Protein AF-A0A842KCH2-F1 (afdb_monomer_lite)

Sequence (71 aa):
MKEHGIDIEKIKKEEEEVKGKCMICFSRDAEYKCINCGKFVCLSCFWKMLGICKNCITEEMMKRWKEKQML

Secondary structure (DSSP, 8-state):
-------GGG-S-------SB-TTTSSSB--EE-TTT--EE-GGGEETTTTEETTT--HHHHHHHHHHTT-

Foldseek 3Di:
DDDPDDPPPPPPDPPVQQPAAAPPPSPHGFDAAQPPPRGGHDPVQADPVRSHGVVPQDPVNVVVVVVVVVD

Radius of gyration: 18.77 Å; chains: 1; bounding box: 22×37×65 Å

pLDDT: mean 78.28, std 19.08, range [42.59, 95.94]

Structure (mmCIF, N/CA/C/O backbone):
data_AF-A0A842KCH2-F1
#
_entry.id   AF-A0A842KCH2-F1
#
loop_
_atom_site.group_PDB
_atom_site.id
_atom_site.type_symbol
_atom_site.label_atom_id
_atom_site.label_alt_id
_atom_site.label_comp_id
_atom_site.label_asym_id
_atom_site.label_entity_id
_atom_site.label_seq_id
_atom_site.pdbx_PDB_ins_code
_atom_site.Cartn_x
_atom_site.Cartn_y
_atom_site.Cartn_z
_atom_site.occupancy
_atom_site.B_iso_or_equiv
_atom_site.auth_seq_id
_atom_site.auth_comp_id
_atom_site.auth_asym_id
_atom_site.auth_atom_id
_atom_site.pdbx_PDB_model_num
ATOM 1 N N . MET A 1 1 ? -6.748 -29.375 45.941 1.00 43.38 1 MET A N 1
ATOM 2 C CA . MET A 1 1 ? -5.802 -29.423 44.808 1.00 43.38 1 MET A CA 1
ATOM 3 C C . MET A 1 1 ? -6.184 -28.275 43.889 1.00 43.38 1 MET A C 1
ATOM 5 O O . MET A 1 1 ? -7.347 -28.193 43.529 1.00 43.38 1 MET A O 1
ATOM 9 N N . LYS A 1 2 ? -5.297 -27.295 43.678 1.00 42.59 2 LYS A N 1
ATOM 10 C CA . LYS A 1 2 ? -5.587 -26.135 42.821 1.00 42.59 2 LYS A CA 1
ATOM 11 C C . LYS A 1 2 ? -5.175 -26.509 41.405 1.00 42.59 2 LYS A C 1
ATOM 13 O O . LYS A 1 2 ? -3.988 -26.522 41.099 1.00 42.59 2 LYS A O 1
ATOM 18 N N . GLU A 1 3 ? -6.148 -26.866 40.586 1.00 44.66 3 GLU A N 1
ATOM 19 C CA . GLU A 1 3 ? -5.938 -27.121 39.168 1.00 44.66 3 GLU A CA 1
ATOM 20 C C . GLU A 1 3 ? -5.798 -25.768 38.464 1.00 44.66 3 GLU A C 1
ATOM 22 O O . GLU A 1 3 ? -6.740 -24.984 38.368 1.00 44.66 3 GLU A O 1
ATOM 27 N N . HIS A 1 4 ? -4.576 -25.444 38.047 1.00 56.38 4 HIS A N 1
ATOM 28 C CA . HIS A 1 4 ? -4.320 -24.373 37.091 1.00 56.38 4 HIS A CA 1
ATOM 29 C C . HIS A 1 4 ? -4.702 -24.875 35.696 1.00 56.38 4 HIS A C 1
ATOM 31 O O . HIS A 1 4 ? -3.865 -25.396 34.965 1.00 56.38 4 HIS A O 1
ATOM 37 N N . GLY A 1 5 ? -5.980 -24.745 35.346 1.00 49.19 5 GLY A N 1
ATOM 38 C CA . GLY A 1 5 ? -6.447 -24.868 33.969 1.00 49.19 5 GLY A CA 1
ATOM 39 C C . GLY A 1 5 ? -6.327 -23.512 33.289 1.00 49.19 5 GLY A C 1
ATOM 40 O O . GLY A 1 5 ? -7.085 -22.599 33.594 1.00 49.19 5 GLY A O 1
ATOM 41 N N . ILE A 1 6 ? -5.329 -23.355 32.424 1.00 58.66 6 ILE A N 1
ATOM 42 C CA . ILE A 1 6 ? -5.179 -22.173 31.572 1.00 58.66 6 ILE A CA 1
ATOM 43 C C . ILE A 1 6 ? -6.406 -22.109 30.657 1.00 58.66 6 ILE A C 1
ATOM 45 O O . ILE A 1 6 ? -6.694 -23.067 29.947 1.00 58.66 6 ILE A O 1
ATOM 49 N N . ASP A 1 7 ? -7.122 -20.991 30.696 1.00 55.53 7 ASP A N 1
ATOM 50 C CA . ASP A 1 7 ? -8.327 -20.740 29.910 1.00 55.53 7 ASP A CA 1
ATOM 51 C C . ASP A 1 7 ? -7.951 -20.569 28.422 1.00 55.53 7 ASP A C 1
ATOM 53 O O . ASP A 1 7 ? -7.443 -19.528 27.991 1.00 55.53 7 ASP A O 1
ATOM 57 N N . ILE A 1 8 ? -8.122 -21.639 27.638 1.00 54.31 8 ILE A N 1
ATOM 58 C CA . ILE A 1 8 ? -7.712 -21.745 26.221 1.00 54.31 8 ILE A CA 1
ATOM 59 C C . ILE A 1 8 ? -8.550 -20.810 25.314 1.00 54.31 8 ILE A C 1
ATOM 61 O O . ILE A 1 8 ? -8.224 -20.601 24.145 1.00 54.31 8 ILE A O 1
ATOM 65 N N . GLU A 1 9 ? -9.596 -20.161 25.836 1.00 49.91 9 GLU A N 1
ATOM 66 C CA . GLU A 1 9 ? -10.462 -19.263 25.058 1.00 49.91 9 GLU A CA 1
ATOM 67 C C . GLU A 1 9 ? -9.812 -17.910 24.702 1.00 49.91 9 GLU A C 1
ATOM 69 O O . GLU A 1 9 ? -10.307 -17.198 23.824 1.00 49.91 9 GLU A O 1
ATOM 74 N N . LYS A 1 10 ? -8.654 -17.574 25.291 1.00 48.25 10 LYS A N 1
ATOM 75 C CA . LYS A 1 10 ? -7.893 -16.339 25.000 1.00 48.25 10 LYS A CA 1
ATOM 76 C C . LYS A 1 10 ? -6.869 -16.445 23.861 1.00 48.25 10 LYS A C 1
ATOM 78 O O . LYS A 1 10 ? -6.012 -15.580 23.737 1.00 48.25 10 LYS A O 1
ATOM 83 N N . ILE A 1 11 ? -6.954 -17.458 22.997 1.00 46.88 11 ILE A N 1
ATOM 84 C CA . ILE A 1 11 ? -6.122 -17.553 21.775 1.00 46.88 11 ILE A CA 1
ATOM 85 C C . ILE A 1 11 ? -6.954 -17.243 20.518 1.00 46.88 11 ILE A C 1
ATOM 87 O O . ILE A 1 11 ? -6.699 -17.739 19.423 1.00 46.88 11 ILE A O 1
ATOM 91 N N . LYS A 1 12 ? -7.991 -16.408 20.641 1.00 44.94 12 LYS A N 1
ATOM 92 C CA . LYS A 1 12 ? -8.613 -15.772 19.477 1.00 44.94 12 LYS A CA 1
ATOM 93 C C . LYS A 1 12 ? -7.962 -14.417 19.260 1.00 44.94 12 LYS A C 1
ATOM 95 O O . LYS A 1 12 ? -8.424 -13.416 19.786 1.00 44.94 12 LYS A O 1
ATOM 100 N N . LYS A 1 13 ? -6.922 -14.439 18.425 1.00 45.84 13 LYS A N 1
ATOM 101 C CA . LYS A 1 13 ? -6.593 -13.348 17.508 1.00 45.84 13 LYS A CA 1
ATOM 102 C C . LYS A 1 13 ? -6.532 -11.976 18.183 1.00 45.84 13 LYS A C 1
ATOM 104 O O . LYS A 1 13 ? -7.385 -11.124 17.962 1.00 45.84 13 LYS A O 1
ATOM 109 N N . GLU A 1 14 ? -5.415 -11.700 18.843 1.00 44.84 14 GLU A N 1
ATOM 110 C CA . GLU A 1 14 ? -4.795 -10.382 18.685 1.00 44.84 14 GLU A CA 1
ATOM 111 C C . GLU A 1 14 ? -4.320 -10.266 17.220 1.00 44.84 14 GLU A C 1
ATOM 113 O O . GLU A 1 14 ? -3.133 -10.230 16.911 1.00 44.84 14 GLU A O 1
ATOM 118 N N . GLU A 1 15 ? -5.263 -10.297 16.270 1.00 52.22 15 GLU A N 1
ATOM 119 C CA . GLU A 1 15 ? -5.083 -9.571 15.024 1.00 52.22 15 GLU A CA 1
ATOM 120 C C . GLU A 1 15 ? -4.917 -8.139 15.512 1.00 52.22 15 GLU A C 1
ATOM 122 O O . GLU A 1 15 ? -5.879 -7.573 16.028 1.00 52.22 15 GLU A O 1
ATOM 127 N N . GLU A 1 16 ? -3.691 -7.603 15.479 1.00 53.72 16 GLU A N 1
ATOM 128 C CA . GLU A 1 16 ? -3.462 -6.167 15.599 1.00 53.72 16 GLU A CA 1
ATOM 129 C C . GLU A 1 16 ? -4.462 -5.519 14.648 1.00 53.72 16 GLU A C 1
ATOM 131 O O . GLU A 1 16 ? -4.260 -5.521 13.431 1.00 53.72 16 GLU A O 1
ATOM 136 N N . GLU A 1 17 ? -5.601 -5.076 15.189 1.00 59.06 17 GLU A N 1
ATOM 137 C CA . GLU A 1 17 ? -6.625 -4.412 14.413 1.00 59.06 17 GLU A CA 1
ATOM 138 C C . GLU A 1 17 ? -5.881 -3.262 13.763 1.00 59.06 17 GLU A C 1
ATOM 140 O O . GLU A 1 17 ? -5.362 -2.372 14.445 1.00 59.06 17 GLU A O 1
ATOM 145 N N . VAL A 1 18 ? -5.753 -3.316 12.444 1.00 61.59 18 VAL A N 1
ATOM 146 C CA . VAL A 1 18 ? -5.191 -2.216 11.689 1.00 61.59 18 VAL A CA 1
ATOM 147 C C . VAL A 1 18 ? -6.217 -1.088 11.807 1.00 61.59 18 VAL A C 1
ATOM 149 O O . VAL A 1 18 ? -7.126 -0.947 10.997 1.00 61.59 18 VAL A O 1
ATOM 152 N N . LYS A 1 19 ? -6.149 -0.327 12.902 1.00 68.25 19 LYS A N 1
ATOM 153 C CA . LYS A 1 19 ? -7.106 0.733 13.212 1.00 68.25 19 LYS A CA 1
ATOM 154 C C . LYS A 1 19 ? -6.749 1.945 12.367 1.00 68.25 19 LYS A C 1
ATOM 156 O O . LYS A 1 19 ? -5.690 2.544 12.543 1.00 68.25 19 LYS A O 1
ATOM 161 N N . GLY A 1 20 ? -7.637 2.319 11.450 1.00 88.56 20 GLY A N 1
ATOM 162 C CA . GLY A 1 20 ? -7.549 3.582 10.721 1.00 88.56 20 GLY A CA 1
ATOM 163 C C . GLY A 1 20 ? -7.875 3.480 9.236 1.00 88.56 20 GLY A C 1
ATOM 164 O O . GLY A 1 20 ? -8.176 2.417 8.700 1.00 88.56 20 GLY A O 1
ATOM 165 N N . LYS A 1 21 ? -7.808 4.626 8.555 1.00 95.31 21 LYS A N 1
ATOM 166 C CA . LYS A 1 21 ? -7.994 4.711 7.103 1.00 95.31 21 LYS A CA 1
ATOM 167 C C . LYS A 1 21 ? -6.715 4.335 6.363 1.00 95.31 21 LYS A C 1
ATOM 169 O O . LYS A 1 21 ? -5.602 4.546 6.836 1.00 95.31 21 LYS A O 1
ATOM 174 N N . CYS A 1 22 ? -6.881 3.832 5.146 1.00 95.94 22 CYS A N 1
ATOM 175 C CA . CYS A 1 22 ? -5.795 3.579 4.216 1.00 95.94 22 CYS A CA 1
ATOM 176 C C . CYS A 1 22 ? -4.941 4.836 4.035 1.00 95.94 22 CYS A C 1
ATOM 178 O O . CYS A 1 22 ? -5.420 5.832 3.501 1.00 95.94 22 CYS A O 1
ATOM 180 N N . MET A 1 23 ? -3.648 4.741 4.341 1.00 95.38 23 MET A N 1
ATOM 181 C CA . MET A 1 23 ? -2.691 5.852 4.230 1.00 95.38 23 MET A CA 1
ATOM 182 C C . MET A 1 23 ? -2.365 6.266 2.779 1.00 95.38 23 MET A C 1
ATOM 184 O O . MET A 1 23 ? -1.441 7.044 2.550 1.00 95.38 23 MET A O 1
ATOM 188 N N . ILE A 1 24 ? -3.052 5.689 1.785 1.00 95.00 24 ILE A N 1
ATOM 189 C CA . ILE A 1 24 ? -2.871 6.010 0.364 1.00 95.00 24 ILE A CA 1
ATOM 190 C C . ILE A 1 24 ? -4.116 6.666 -0.227 1.00 95.00 24 ILE A C 1
ATOM 192 O O . ILE A 1 24 ? -3.993 7.696 -0.877 1.00 95.00 24 ILE A O 1
ATOM 196 N N . CYS A 1 25 ? -5.301 6.068 -0.058 1.00 95.81 25 CYS A N 1
ATOM 197 C CA . CYS A 1 25 ? -6.534 6.638 -0.613 1.00 95.81 25 CYS A CA 1
ATOM 198 C C . CYS A 1 25 ? -7.388 7.384 0.411 1.00 95.81 25 CYS A C 1
ATOM 200 O O . CYS A 1 25 ? -8.265 8.134 0.006 1.00 95.81 25 CYS A O 1
ATOM 202 N N . PHE A 1 26 ? -7.182 7.153 1.711 1.00 95.00 26 PHE A N 1
ATOM 203 C CA . PHE A 1 26 ? -7.970 7.707 2.819 1.00 95.00 26 PHE A CA 1
ATOM 204 C C . PHE A 1 26 ? -9.489 7.440 2.773 1.00 95.00 26 PHE A C 1
ATOM 206 O O . PHE A 1 26 ? -10.199 7.807 3.701 1.00 95.00 26 PHE A O 1
ATOM 213 N N . SER A 1 27 ? -10.001 6.748 1.749 1.00 95.25 27 SER A N 1
ATOM 214 C CA . SER A 1 27 ? -11.436 6.475 1.584 1.00 95.25 27 SER A CA 1
ATOM 215 C C . SER A 1 27 ? -11.902 5.214 2.314 1.00 95.25 27 SER A C 1
ATOM 217 O O . SER A 1 27 ? -13.045 5.128 2.747 1.00 95.25 27 SER A O 1
ATOM 219 N N . ARG A 1 28 ? -11.027 4.211 2.427 1.00 94.12 28 ARG A N 1
ATOM 220 C CA . ARG A 1 28 ? -11.335 2.874 2.962 1.00 94.12 28 ARG A CA 1
ATOM 221 C C . ARG A 1 28 ? -10.529 2.590 4.210 1.00 94.12 28 ARG A C 1
ATOM 223 O O . ARG A 1 28 ? -9.464 3.181 4.382 1.00 94.12 28 ARG A O 1
ATOM 230 N N . ASP A 1 29 ? -11.015 1.676 5.033 1.00 94.38 29 ASP A N 1
ATOM 231 C CA . ASP A 1 29 ? -10.281 1.221 6.208 1.00 94.38 29 ASP A CA 1
ATOM 232 C C . ASP A 1 29 ? -9.034 0.437 5.791 1.00 94.38 29 ASP A C 1
ATOM 234 O O . ASP A 1 29 ? -8.970 -0.167 4.714 1.00 94.38 29 ASP A O 1
ATOM 238 N N . ALA A 1 30 ? -7.981 0.576 6.584 1.00 95.25 30 ALA A N 1
ATOM 239 C CA . ALA A 1 30 ? -6.746 -0.145 6.376 1.00 95.25 30 ALA A CA 1
ATOM 240 C C . ALA A 1 30 ? -6.876 -1.551 6.968 1.00 95.25 30 ALA A C 1
ATOM 242 O O . ALA A 1 30 ? -7.361 -1.725 8.073 1.00 95.25 30 ALA A O 1
ATOM 243 N N . GLU A 1 31 ? -6.426 -2.546 6.214 1.00 94.50 31 GLU A N 1
ATOM 244 C CA . GLU A 1 31 ? -6.542 -3.964 6.585 1.00 94.50 31 GLU A CA 1
ATOM 245 C C . GLU A 1 31 ? -5.179 -4.666 6.532 1.00 94.50 31 GLU A C 1
ATOM 247 O O . GLU A 1 31 ? -4.989 -5.719 7.129 1.00 94.50 31 GLU A O 1
ATOM 252 N N . TYR A 1 32 ? -4.212 -4.087 5.809 1.00 93.81 32 TYR A N 1
ATOM 253 C CA . TYR A 1 32 ? -2.915 -4.700 5.533 1.00 93.81 32 TYR A CA 1
ATOM 254 C C . TYR A 1 32 ? -1.771 -3.729 5.815 1.00 93.81 32 TYR A C 1
ATOM 256 O O . TYR A 1 32 ? -1.865 -2.541 5.502 1.00 93.81 32 TYR A O 1
ATOM 264 N N . LYS A 1 33 ? -0.652 -4.242 6.333 1.00 94.44 33 LYS A N 1
ATOM 265 C CA . LYS A 1 33 ? 0.606 -3.499 6.489 1.00 94.44 33 LYS A CA 1
ATOM 266 C C . LYS A 1 33 ? 1.555 -3.840 5.341 1.00 94.44 33 LYS A C 1
ATOM 268 O O . LYS A 1 33 ? 1.859 -5.005 5.107 1.00 94.44 33 LYS A O 1
ATOM 273 N N . CYS A 1 34 ? 2.033 -2.832 4.615 1.00 94.69 34 CYS A N 1
ATOM 274 C CA . CYS A 1 34 ? 3.052 -3.016 3.581 1.00 94.69 34 CYS A CA 1
ATOM 275 C C . CYS A 1 34 ? 4.375 -3.472 4.208 1.00 94.69 34 CYS A C 1
ATOM 277 O O . CYS A 1 34 ? 4.929 -2.744 5.031 1.00 94.69 34 CYS A O 1
ATOM 279 N N . ILE A 1 35 ? 4.924 -4.609 3.770 1.00 94.19 35 ILE A N 1
ATOM 280 C CA . ILE A 1 35 ? 6.208 -5.113 4.293 1.00 94.19 35 ILE A CA 1
ATOM 281 C C . ILE A 1 35 ? 7.396 -4.217 3.919 1.00 94.19 35 ILE A C 1
ATOM 283 O O . ILE A 1 35 ? 8.397 -4.201 4.621 1.00 94.19 35 ILE A O 1
ATOM 287 N N . ASN A 1 36 ? 7.280 -3.452 2.827 1.00 94.62 36 ASN A N 1
ATOM 288 C CA . ASN A 1 36 ? 8.374 -2.629 2.312 1.00 94.62 36 ASN A CA 1
ATOM 289 C C . ASN A 1 36 ? 8.445 -1.238 2.961 1.00 94.62 36 ASN A C 1
ATOM 291 O O . ASN A 1 36 ? 9.525 -0.742 3.249 1.00 94.62 36 ASN A O 1
ATOM 295 N N . CYS A 1 37 ? 7.301 -0.581 3.183 1.00 94.81 37 CYS A N 1
ATOM 296 C CA . CYS A 1 37 ? 7.266 0.790 3.718 1.00 94.81 37 CYS A CA 1
ATOM 297 C C . CYS A 1 37 ? 6.508 0.938 5.041 1.00 94.81 37 CYS A C 1
ATOM 299 O O . CYS A 1 37 ? 6.354 2.053 5.531 1.00 94.81 37 CYS A O 1
ATOM 301 N N . GLY A 1 38 ? 5.964 -0.149 5.591 1.00 93.62 38 GLY A N 1
ATOM 302 C CA . GLY A 1 38 ? 5.237 -0.149 6.861 1.00 93.62 38 GLY A CA 1
ATOM 303 C C . GLY A 1 38 ? 3.861 0.525 6.839 1.00 93.62 38 GLY A C 1
ATOM 304 O O . GLY A 1 38 ? 3.165 0.476 7.847 1.00 93.62 38 GLY A O 1
ATOM 305 N N . LYS A 1 39 ? 3.438 1.136 5.720 1.00 94.25 39 LYS A N 1
ATOM 306 C CA . LYS A 1 39 ? 2.133 1.813 5.620 1.00 94.25 39 LYS A CA 1
ATOM 307 C C . LYS A 1 39 ? 0.973 0.832 5.751 1.00 94.25 39 LYS A C 1
ATOM 309 O O . LYS A 1 39 ? 0.964 -0.208 5.090 1.00 94.25 39 LYS A O 1
ATOM 314 N N . PHE A 1 40 ? -0.041 1.242 6.503 1.00 95.44 40 PHE A N 1
ATOM 315 C CA . PHE A 1 40 ? -1.318 0.549 6.609 1.00 95.44 40 PHE A CA 1
ATOM 316 C C . PHE A 1 40 ? -2.257 0.962 5.467 1.00 95.44 40 PHE A C 1
ATOM 318 O O . PHE A 1 40 ? -2.482 2.149 5.202 1.00 95.44 40 PHE A O 1
ATOM 325 N N . VAL A 1 41 ? -2.772 -0.016 4.726 1.00 95.50 41 VAL A N 1
ATOM 326 C CA . VAL A 1 41 ? -3.497 0.195 3.469 1.00 95.50 41 VAL A CA 1
ATOM 327 C C . VAL A 1 41 ? -4.715 -0.720 3.337 1.00 95.50 41 VAL A C 1
ATOM 329 O O . VAL A 1 41 ? -4.760 -1.808 3.903 1.00 95.50 41 VAL A O 1
ATOM 332 N N . CYS A 1 42 ? -5.717 -0.265 2.581 1.00 95.75 42 CYS A N 1
ATOM 333 C CA . CYS A 1 42 ? -6.896 -1.067 2.238 1.00 95.75 42 CYS A CA 1
ATOM 334 C C . CYS A 1 42 ? -6.556 -2.149 1.208 1.00 95.75 42 CYS A C 1
ATOM 336 O O . CYS A 1 42 ? -5.576 -2.007 0.462 1.00 95.75 42 CYS A O 1
ATOM 338 N N . LEU A 1 43 ? -7.426 -3.156 1.084 1.00 93.56 43 LEU A N 1
ATOM 339 C CA . LEU A 1 43 ? -7.298 -4.236 0.103 1.00 93.56 43 LEU A CA 1
ATOM 340 C C . LEU A 1 43 ? -6.962 -3.757 -1.319 1.00 93.56 43 LEU A C 1
ATOM 342 O O . LEU A 1 43 ? -6.060 -4.288 -1.952 1.00 93.56 43 LEU A O 1
ATOM 346 N N . SER A 1 44 ? -7.634 -2.724 -1.832 1.00 95.25 44 SER A N 1
ATOM 347 C CA . SER A 1 44 ? -7.391 -2.267 -3.212 1.00 95.25 44 SER A CA 1
ATOM 348 C C . SER A 1 44 ? -6.107 -1.462 -3.401 1.00 95.25 44 SER A C 1
ATOM 350 O O . SER A 1 44 ? -5.714 -1.207 -4.535 1.00 95.25 44 SER A O 1
ATOM 352 N N . CYS A 1 45 ? -5.471 -1.004 -2.322 1.00 95.19 45 CYS A N 1
ATOM 353 C CA . CYS A 1 45 ? -4.152 -0.374 -2.389 1.00 95.19 45 CYS A CA 1
ATOM 354 C C . CYS A 1 45 ? -3.026 -1.357 -2.032 1.00 95.19 45 CYS A C 1
ATOM 356 O O . CYS A 1 45 ? -1.865 -0.938 -1.987 1.00 95.19 45 CYS A O 1
ATOM 358 N N . PHE A 1 46 ? -3.357 -2.628 -1.784 1.00 94.69 46 PHE A N 1
ATOM 359 C CA . PHE A 1 46 ? -2.445 -3.676 -1.350 1.00 94.69 46 PHE A CA 1
ATOM 360 C C . PHE A 1 46 ? -2.367 -4.813 -2.371 1.00 94.69 46 PHE A C 1
ATOM 362 O O . PHE A 1 46 ? -3.372 -5.378 -2.792 1.00 94.69 46 PHE A O 1
ATOM 369 N N . TRP A 1 47 ? -1.150 -5.191 -2.737 1.00 92.62 47 TRP A N 1
ATOM 370 C CA . TRP A 1 47 ? -0.873 -6.355 -3.564 1.00 92.62 47 TRP A CA 1
ATOM 371 C C . TRP A 1 47 ? -0.685 -7.569 -2.661 1.00 92.62 47 TRP A C 1
ATOM 373 O O . TRP A 1 47 ? 0.433 -7.856 -2.240 1.00 92.62 47 TRP A O 1
ATOM 383 N N . LYS A 1 48 ? -1.775 -8.298 -2.378 1.00 89.44 48 LYS A N 1
ATOM 384 C CA . LYS A 1 48 ? -1.767 -9.479 -1.489 1.00 89.44 48 LYS A CA 1
ATOM 385 C C . LYS A 1 48 ? -0.665 -10.485 -1.818 1.00 89.44 48 LYS A C 1
ATOM 387 O O . LYS A 1 48 ? 0.036 -10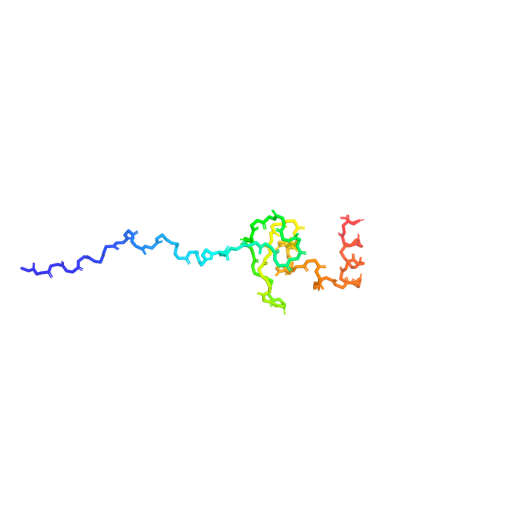.921 -0.918 1.00 89.44 48 LYS A O 1
ATOM 392 N N . MET A 1 49 ? -0.479 -10.792 -3.102 1.00 87.75 49 MET A N 1
ATOM 393 C CA . MET A 1 49 ? 0.527 -11.759 -3.563 1.00 87.75 49 MET A CA 1
ATOM 394 C C . MET A 1 49 ? 1.971 -11.319 -3.288 1.00 87.75 49 MET A C 1
ATOM 396 O O . MET A 1 49 ? 2.860 -12.156 -3.216 1.00 87.75 49 MET A O 1
ATOM 400 N N . LEU A 1 50 ? 2.211 -10.012 -3.166 1.00 88.44 50 LEU A N 1
ATOM 401 C CA . LEU A 1 50 ? 3.542 -9.438 -2.968 1.00 88.44 50 LEU A CA 1
ATOM 402 C C . LEU A 1 50 ? 3.757 -8.905 -1.547 1.00 88.44 50 LEU A C 1
ATOM 404 O O . LEU A 1 50 ? 4.880 -8.572 -1.188 1.00 88.44 50 LEU A O 1
ATOM 408 N N . GLY A 1 51 ? 2.696 -8.770 -0.751 1.00 93.12 51 GLY A N 1
ATOM 409 C CA .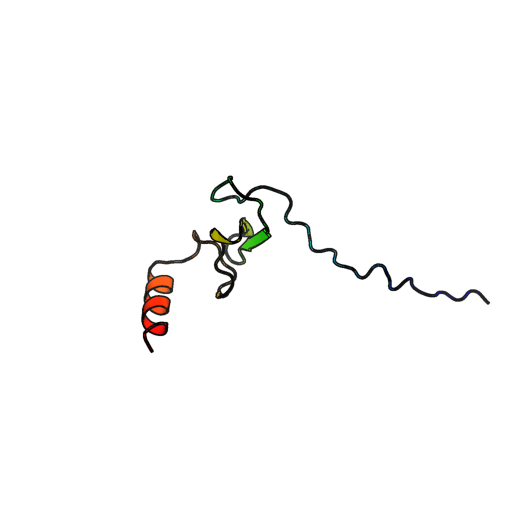 GLY A 1 51 ? 2.765 -8.180 0.584 1.00 93.12 51 GLY A CA 1
ATOM 410 C C . GLY A 1 51 ? 3.054 -6.670 0.601 1.00 93.12 51 GLY A C 1
ATOM 411 O O . GLY A 1 51 ? 3.392 -6.118 1.648 1.00 93.12 51 GLY A O 1
ATOM 412 N N . ILE A 1 52 ? 2.949 -5.977 -0.539 1.00 95.25 52 ILE A N 1
ATOM 413 C CA . ILE A 1 52 ? 3.335 -4.562 -0.678 1.00 95.25 52 ILE A CA 1
ATOM 414 C C . ILE A 1 52 ? 2.169 -3.673 -1.109 1.00 95.25 52 ILE A C 1
ATOM 416 O O . ILE A 1 52 ? 1.211 -4.121 -1.733 1.00 95.25 52 ILE A O 1
ATOM 420 N N . CYS A 1 53 ? 2.251 -2.375 -0.822 1.00 95.31 53 CYS A N 1
ATOM 421 C CA . CYS A 1 53 ? 1.277 -1.406 -1.312 1.00 95.31 53 CYS A CA 1
ATOM 422 C C . CYS A 1 53 ? 1.570 -0.956 -2.752 1.00 95.31 53 CYS A C 1
ATOM 424 O O . CYS A 1 53 ? 2.692 -1.077 -3.246 1.00 95.31 53 CYS A O 1
ATOM 426 N N . LYS A 1 54 ? 0.574 -0.356 -3.413 1.00 92.31 54 LYS A N 1
ATOM 427 C CA . LYS A 1 54 ? 0.699 0.150 -4.792 1.00 92.31 54 LYS A CA 1
ATOM 428 C C . LYS A 1 54 ? 1.763 1.236 -4.998 1.00 92.31 54 LYS A C 1
ATOM 430 O O . LYS A 1 54 ? 2.129 1.486 -6.132 1.00 92.31 54 LYS A O 1
ATOM 435 N N . ASN A 1 55 ? 2.256 1.879 -3.938 1.00 93.56 55 ASN A N 1
ATOM 436 C CA . ASN A 1 55 ? 3.347 2.857 -4.046 1.00 93.56 55 ASN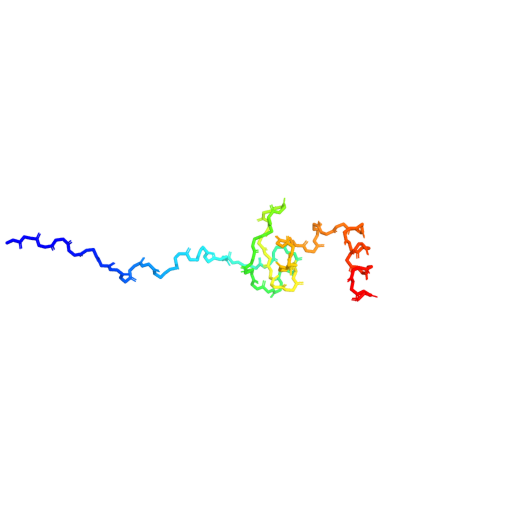 A CA 1
ATOM 437 C C . ASN A 1 55 ? 4.734 2.196 -3.985 1.00 93.56 55 ASN A C 1
ATOM 439 O O . ASN A 1 55 ? 5.728 2.854 -4.258 1.00 93.56 55 ASN A O 1
ATOM 443 N N . CYS A 1 56 ? 4.812 0.927 -3.572 1.00 93.69 56 CYS A N 1
ATOM 444 C CA . CYS A 1 56 ? 6.061 0.170 -3.491 1.00 93.69 56 CYS A CA 1
ATOM 445 C C . CYS A 1 56 ? 6.267 -0.767 -4.68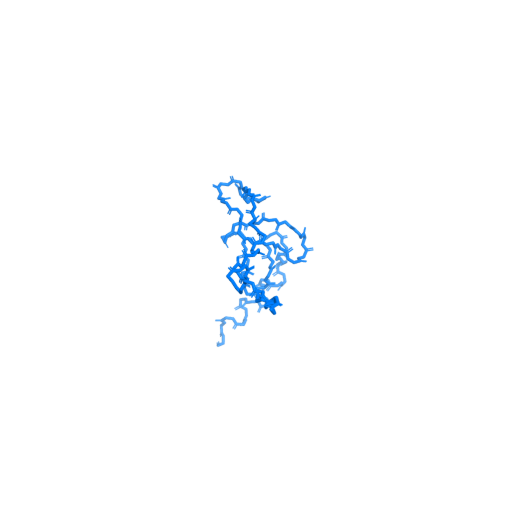1 1.00 93.69 56 CYS A C 1
ATOM 447 O O . CYS A 1 56 ? 7.321 -1.385 -4.776 1.00 93.69 56 CYS A O 1
ATOM 449 N N . ILE A 1 57 ? 5.279 -0.892 -5.569 1.00 87.38 57 ILE A N 1
ATOM 450 C CA . ILE A 1 57 ? 5.467 -1.619 -6.818 1.00 87.38 57 ILE A CA 1
ATOM 451 C C . ILE A 1 57 ? 6.256 -0.728 -7.779 1.00 87.38 57 ILE A C 1
ATOM 453 O O . ILE A 1 57 ? 5.866 0.410 -8.040 1.00 87.38 57 ILE A O 1
ATOM 457 N N . THR A 1 58 ? 7.384 -1.223 -8.277 1.00 83.88 58 THR A N 1
ATOM 458 C CA . THR A 1 58 ? 8.146 -0.527 -9.318 1.00 83.88 58 THR A CA 1
ATOM 459 C C . THR A 1 58 ? 7.594 -0.881 -10.697 1.00 83.88 58 THR A C 1
ATOM 461 O O . THR A 1 58 ? 6.953 -1.921 -10.884 1.00 83.88 58 THR A O 1
ATOM 464 N N . GLU A 1 59 ? 7.865 -0.037 -11.693 1.00 80.06 59 GLU A N 1
ATOM 465 C CA . GLU A 1 59 ? 7.496 -0.331 -13.082 1.00 80.06 59 GLU A CA 1
ATOM 466 C C . GLU A 1 59 ? 8.136 -1.634 -13.579 1.00 80.06 59 GLU A C 1
ATOM 468 O O . GLU A 1 59 ? 7.501 -2.404 -14.296 1.00 80.06 59 GLU A O 1
ATOM 473 N N . GLU A 1 60 ? 9.363 -1.930 -13.144 1.00 79.81 60 GLU A N 1
ATOM 474 C CA . GLU A 1 60 ? 10.058 -3.178 -13.469 1.00 79.81 60 GLU A CA 1
ATOM 475 C C . GLU A 1 60 ? 9.351 -4.407 -12.879 1.00 79.81 60 GLU A C 1
ATOM 477 O O . GLU A 1 60 ? 9.125 -5.393 -13.585 1.00 79.81 60 GLU A O 1
ATOM 482 N N . MET A 1 61 ? 8.924 -4.343 -11.612 1.00 80.44 61 MET A N 1
ATOM 483 C CA . MET A 1 61 ? 8.142 -5.418 -10.989 1.00 80.44 61 MET A CA 1
ATOM 484 C C . MET A 1 61 ? 6.832 -5.660 -11.739 1.00 80.44 61 MET A C 1
ATOM 486 O O . MET A 1 61 ? 6.423 -6.809 -11.914 1.00 80.44 61 MET A O 1
ATOM 490 N N . MET A 1 62 ? 6.194 -4.589 -12.216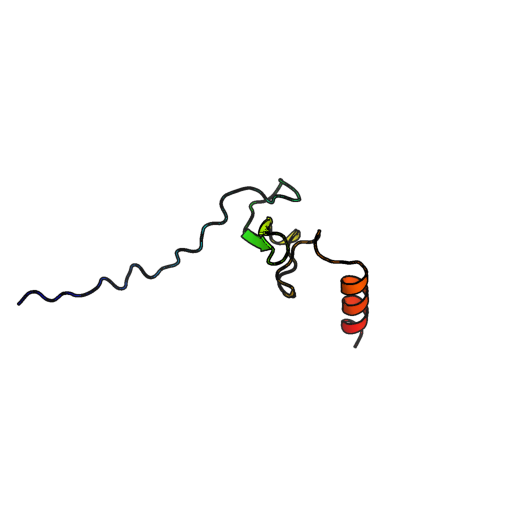 1.00 79.25 62 MET A N 1
ATOM 491 C CA . MET A 1 62 ? 4.947 -4.673 -12.969 1.00 79.25 62 MET A CA 1
ATOM 492 C C . MET A 1 62 ? 5.153 -5.240 -14.381 1.00 79.25 62 MET A C 1
ATOM 494 O O . MET A 1 62 ? 4.322 -6.027 -14.837 1.00 79.25 62 MET A O 1
ATOM 498 N N . LYS A 1 63 ? 6.268 -4.912 -15.051 1.00 81.75 63 LYS A N 1
ATOM 499 C CA . LYS A 1 63 ? 6.659 -5.522 -16.336 1.00 81.75 63 LYS A CA 1
ATOM 500 C C . LYS A 1 63 ? 6.854 -7.032 -16.195 1.00 81.75 63 LYS A C 1
ATOM 502 O O . LYS A 1 63 ? 6.161 -7.786 -16.872 1.00 81.75 63 LYS A O 1
ATOM 507 N N . ARG A 1 64 ? 7.671 -7.467 -15.228 1.00 78.62 64 ARG A N 1
ATOM 508 C CA . ARG A 1 64 ? 7.923 -8.898 -14.968 1.00 78.62 64 ARG A CA 1
ATOM 509 C C . ARG A 1 64 ? 6.647 -9.667 -14.610 1.00 78.62 64 ARG A C 1
ATOM 511 O O . ARG A 1 64 ? 6.528 -10.848 -14.925 1.00 78.62 64 ARG A O 1
ATOM 518 N N . TRP A 1 65 ? 5.690 -9.015 -13.948 1.00 73.94 65 TRP A N 1
ATOM 519 C CA . TRP A 1 65 ? 4.377 -9.599 -13.657 1.00 73.94 65 TRP A CA 1
ATOM 520 C C . TRP A 1 65 ? 3.503 -9.766 -14.900 1.00 73.94 65 TRP A C 1
ATOM 522 O O . TRP A 1 65 ? 2.890 -10.819 -15.061 1.00 73.94 65 TRP A O 1
ATOM 532 N N . LYS A 1 66 ? 3.451 -8.757 -15.781 1.00 71.19 66 LYS A N 1
ATOM 533 C CA . LYS A 1 66 ? 2.699 -8.842 -17.044 1.00 71.19 66 LYS A CA 1
ATOM 534 C C . LYS A 1 66 ? 3.233 -9.956 -17.940 1.00 71.19 66 LYS A C 1
ATOM 536 O O . LYS A 1 66 ? 2.438 -10.699 -18.498 1.00 71.19 66 LYS A O 1
ATOM 541 N N . GLU A 1 67 ? 4.552 -10.108 -18.014 1.00 76.06 67 GLU A N 1
ATOM 542 C CA . GLU A 1 67 ? 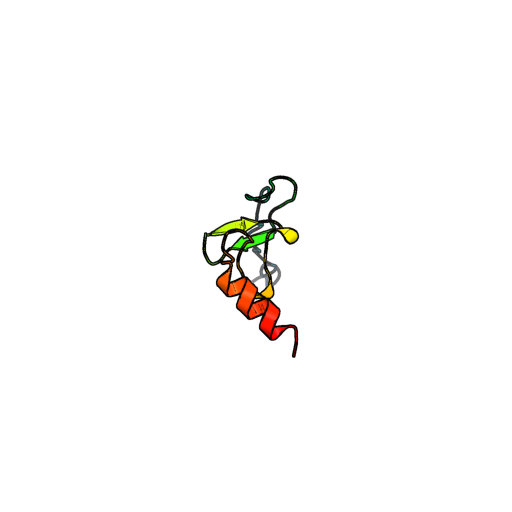5.191 -11.174 -18.795 1.00 76.06 67 GLU A CA 1
ATOM 543 C C . GLU A 1 67 ? 4.857 -12.570 -18.248 1.00 76.06 67 GLU A C 1
ATOM 545 O O . GLU A 1 67 ? 4.587 -13.487 -19.015 1.00 76.06 67 GLU A O 1
ATOM 550 N N . LYS A 1 68 ? 4.798 -12.731 -16.919 1.00 66.06 68 LYS A N 1
ATOM 551 C CA . LYS A 1 68 ? 4.444 -14.008 -16.275 1.00 66.06 68 LYS A CA 1
ATOM 552 C C . LYS A 1 68 ? 2.957 -14.376 -16.335 1.00 66.06 68 LYS A C 1
ATOM 554 O O . LYS A 1 68 ? 2.633 -15.529 -16.091 1.00 66.06 68 LYS A O 1
ATOM 559 N N . GLN A 1 69 ? 2.058 -13.428 -16.602 1.00 62.72 69 GLN A N 1
ATOM 560 C CA . GLN A 1 69 ? 0.614 -13.682 -16.747 1.00 62.72 69 GLN A CA 1
ATOM 561 C C . GLN A 1 69 ? 0.210 -14.078 -18.180 1.00 62.72 69 GLN A C 1
ATOM 563 O O . GLN A 1 69 ? -0.953 -14.389 -18.408 1.00 62.72 69 GLN A O 1
ATOM 568 N N . MET A 1 70 ? 1.147 -14.051 -19.135 1.00 53.25 70 MET A N 1
ATOM 569 C CA . MET A 1 70 ? 0.925 -14.409 -20.544 1.00 53.25 70 MET A CA 1
ATOM 570 C C . MET A 1 70 ? 1.472 -15.804 -20.916 1.00 53.25 70 MET A C 1
ATOM 572 O O . MET A 1 70 ? 1.621 -16.091 -22.103 1.00 53.25 70 MET A O 1
ATOM 576 N N . LEU A 1 71 ? 1.774 -16.652 -19.924 1.00 47.25 71 LEU A N 1
ATOM 577 C CA . LEU A 1 71 ? 2.174 -18.057 -20.089 1.00 47.25 71 LEU A CA 1
ATOM 578 C C . LEU A 1 71 ? 1.103 -18.994 -19.534 1.00 47.25 71 LEU A C 1
ATOM 580 O O . LEU A 1 71 ? 0.657 -18.744 -18.390 1.00 47.25 71 LEU A O 1
#